Protein AF-A0A7I8EFK1-F1 (afdb_monomer)

Sequence (91 aa):
MTEKLDPPRTPEAVREYWTRQWTIVSPLVEPKQFKKATDDSIIVDVQQSVRDLEGKPLQDQTHGLQDKLVGHVFHFQEGKVVRFDIQDVSS

Solvent-accessible surface area (backbone atoms only — not comparable to full-atom values): 5553 Å² total; per-residue (Å²): 138,83,80,79,72,78,77,61,91,46,74,66,52,40,48,52,51,50,53,57,49,57,75,58,36,44,78,43,76,46,80,75,46,81,45,77,47,96,84,72,26,40,36,32,35,26,43,37,36,52,19,31,84,86,68,44,70,62,80,72,69,88,72,71,70,59,75,39,64,32,26,43,35,39,34,64,56,97,91,36,82,77,46,77,50,81,42,80,60,80,127

Foldseek 3Di:
DDPPPDQDPDPVSNVVVVVVVCQFWDWDKAFDDWDQDPLRKIKTFIWIAIAGPVRHHPPPCPPVRHTFTWIWIFDDDPRDGPDIDIGHPDD

Radius of gyration: 15.82 Å; Cα contacts (8 Å, |Δi|>4): 136; chains: 1; bounding box: 36×27×41 Å

Secondary structure (DSSP, 8-state):
----PPPPSSHHHHHHHHHHHTTTEEEEEEEEEEEE-TTS-EEEEEEEEEEETTS-B---GGG----EEEEEEEEEETTEEEEEEEEE---

Mean predicted aligned error: 11.33 Å

pLDDT: mean 74.08, std 16.8, range [32.56, 94.81]

Nearest PDB structures (foldseek):
  7xsi-assembly3_E  TM=6.308E-01  e=1.036E-01  Sordaria araneosa
  6a5g-assembly2_C  TM=5.683E-01  e=1.036E-01  Streptomyces seoulensis
  5x7l-assembly1_A  TM=4.805E-01  e=1.711E-01  Streptomyces laurentii
  8th1-assembly1_B  TM=5.209E-01  e=1.711E-01  Homo sapiens

Structure (mmCIF, N/CA/C/O backbone):
data_AF-A0A7I8EFK1-F1
#
_entry.id   AF-A0A7I8EFK1-F1
#
loop_
_atom_site.group_PDB
_atom_site.id
_atom_site.type_symbol
_atom_site.label_atom_id
_atom_site.label_alt_id
_atom_site.label_comp_id
_atom_site.label_asym_id
_atom_site.label_entity_id
_atom_site.label_seq_id
_atom_site.pdbx_PDB_ins_code
_atom_site.Cartn_x
_atom_site.Cartn_y
_atom_site.Cartn_z
_atom_site.occupancy
_atom_site.B_iso_or_equiv
_atom_site.auth_seq_id
_atom_site.auth_comp_id
_atom_site.auth_asym_id
_atom_site.auth_atom_id
_atom_site.pdbx_PDB_model_num
ATOM 1 N N . MET A 1 1 ? 8.414 8.583 -28.604 1.00 32.56 1 MET A N 1
ATOM 2 C CA . MET A 1 1 ? 7.061 8.083 -28.915 1.00 32.56 1 MET A CA 1
ATOM 3 C C . MET A 1 1 ? 6.758 6.994 -27.901 1.00 32.56 1 MET A C 1
ATOM 5 O O . MET A 1 1 ? 7.055 5.837 -28.147 1.00 32.56 1 MET A O 1
ATOM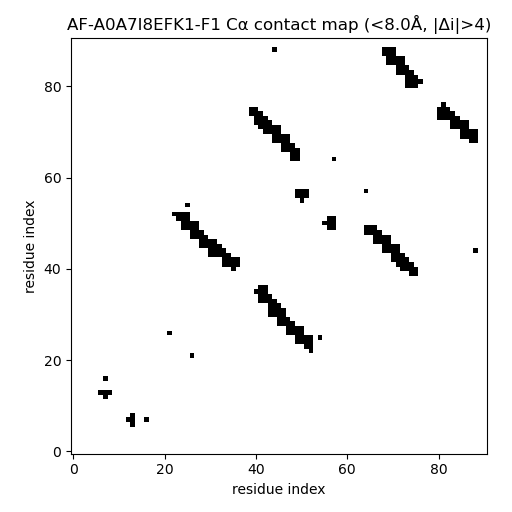 9 N N . THR A 1 2 ? 6.330 7.379 -26.700 1.00 35.62 2 THR A N 1
ATOM 10 C CA . THR A 1 2 ? 6.035 6.427 -25.622 1.00 35.62 2 THR A CA 1
ATOM 11 C C . THR A 1 2 ? 4.562 6.086 -25.748 1.00 35.62 2 THR A C 1
ATOM 13 O O . THR A 1 2 ? 3.703 6.875 -25.359 1.00 35.62 2 THR A O 1
ATOM 16 N N . GLU A 1 3 ? 4.268 4.965 -26.399 1.00 32.72 3 GLU A N 1
ATOM 17 C CA . GLU A 1 3 ? 2.914 4.435 -26.484 1.00 32.72 3 GLU A CA 1
ATOM 18 C C . GLU A 1 3 ? 2.482 4.062 -25.061 1.00 32.72 3 GLU A C 1
ATOM 20 O O . GLU A 1 3 ? 2.920 3.064 -24.491 1.00 32.72 3 GLU A O 1
ATOM 25 N N . LYS A 1 4 ? 1.686 4.930 -24.431 1.00 44.06 4 LYS A N 1
ATOM 26 C CA . LYS A 1 4 ? 0.928 4.588 -23.228 1.00 44.06 4 LYS A CA 1
ATOM 27 C C . LYS A 1 4 ? -0.102 3.548 -23.672 1.00 44.06 4 LYS A C 1
ATOM 29 O O . LYS A 1 4 ? -1.196 3.911 -24.088 1.00 44.06 4 LYS A O 1
ATOM 34 N N . LEU A 1 5 ? 0.298 2.278 -23.670 1.00 51.31 5 LEU A N 1
ATOM 35 C CA . LEU A 1 5 ? -0.587 1.151 -23.940 1.00 51.31 5 LEU A CA 1
ATOM 36 C C . LEU A 1 5 ? -1.759 1.223 -22.953 1.00 51.31 5 LEU A C 1
ATOM 38 O O . LEU A 1 5 ? -1.557 1.209 -21.737 1.00 51.31 5 LEU A O 1
ATOM 42 N N . ASP A 1 6 ? -2.969 1.368 -23.490 1.00 54.03 6 ASP A N 1
ATOM 43 C CA . ASP A 1 6 ? -4.219 1.369 -22.729 1.00 54.03 6 ASP A CA 1
ATOM 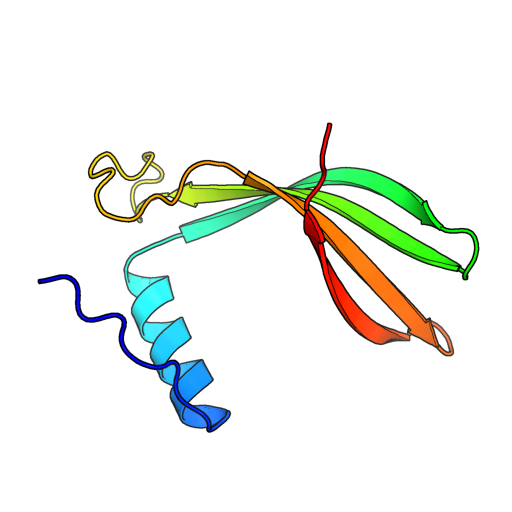44 C C . ASP A 1 6 ? -4.294 0.061 -21.917 1.00 54.03 6 ASP A C 1
ATOM 46 O O . ASP A 1 6 ? -4.131 -1.018 -22.502 1.00 54.03 6 ASP A O 1
ATOM 50 N N . PRO A 1 7 ? -4.472 0.109 -20.583 1.00 59.50 7 PRO A N 1
ATOM 51 C CA . PRO A 1 7 ? -4.478 -1.105 -19.785 1.00 59.50 7 PRO A CA 1
ATOM 52 C C . PRO A 1 7 ? -5.657 -1.999 -20.203 1.00 59.50 7 PRO A C 1
ATOM 54 O O . PRO A 1 7 ? -6.771 -1.507 -20.412 1.00 59.50 7 PRO A O 1
ATOM 57 N N . PRO A 1 8 ? -5.441 -3.319 -20.328 1.00 68.62 8 PRO A N 1
ATOM 58 C CA . PRO A 1 8 ? -6.485 -4.239 -20.752 1.00 68.62 8 PRO A CA 1
ATOM 59 C C . PRO A 1 8 ? -7.689 -4.201 -19.804 1.00 68.62 8 PRO A C 1
ATOM 61 O O . PRO A 1 8 ? -7.543 -4.105 -18.589 1.00 68.62 8 PRO A O 1
ATOM 64 N N . ARG A 1 9 ? -8.899 -4.299 -20.367 1.00 73.06 9 ARG A N 1
ATOM 65 C CA . ARG A 1 9 ? -10.161 -4.153 -19.617 1.00 73.06 9 ARG A CA 1
ATOM 66 C C . ARG A 1 9 ? -10.722 -5.466 -19.064 1.00 73.06 9 ARG A C 1
ATOM 68 O O . ARG A 1 9 ? -11.680 -5.432 -18.298 1.00 73.06 9 ARG A O 1
ATOM 75 N N . THR A 1 10 ? -10.174 -6.617 -19.460 1.00 77.94 10 THR A N 1
ATOM 76 C CA . THR A 1 10 ? -10.656 -7.932 -19.010 1.00 77.94 10 THR A CA 1
ATOM 77 C C . THR A 1 10 ? -9.745 -8.515 -17.925 1.00 77.94 10 THR A C 1
ATOM 79 O O . THR A 1 10 ? -8.530 -8.322 -17.991 1.00 77.94 10 THR A O 1
ATOM 82 N N . PRO A 1 11 ? -10.285 -9.266 -16.945 1.00 71.00 11 PRO A N 1
ATOM 83 C CA . PRO A 1 11 ? -9.480 -9.869 -15.878 1.00 71.00 11 PRO A CA 1
ATOM 84 C C . PRO A 1 11 ? -8.348 -10.767 -16.395 1.00 71.00 11 PRO A C 1
ATOM 86 O O . PRO A 1 11 ? -7.248 -10.759 -15.847 1.00 71.00 11 PRO A O 1
ATOM 89 N N . GLU A 1 12 ? -8.598 -11.513 -17.474 1.00 77.00 12 GLU A N 1
ATOM 90 C CA . GLU A 1 12 ? -7.609 -12.397 -18.098 1.00 77.00 12 GLU A CA 1
ATOM 91 C C . GLU A 1 12 ? -6.471 -11.608 -18.743 1.00 77.00 12 GLU A C 1
ATOM 93 O O . GLU A 1 12 ? -5.306 -11.893 -18.480 1.00 77.00 12 GLU A O 1
ATOM 98 N N . ALA A 1 13 ? -6.784 -10.554 -19.498 1.00 72.62 13 ALA A N 1
ATOM 99 C CA . ALA A 1 13 ? -5.759 -9.738 -20.135 1.00 72.62 13 ALA A CA 1
ATOM 100 C C . ALA A 1 13 ? -4.985 -8.882 -19.115 1.00 72.62 13 ALA A C 1
ATOM 102 O O . ALA A 1 13 ? -3.780 -8.698 -19.269 1.00 72.62 13 ALA A O 1
ATOM 103 N N . VAL A 1 14 ? -5.627 -8.431 -18.027 1.00 69.75 14 VAL A N 1
ATOM 104 C CA . VAL A 1 14 ? -4.943 -7.832 -16.863 1.00 69.75 14 VAL A CA 1
ATOM 105 C C . VAL A 1 14 ? -3.952 -8.833 -16.268 1.00 69.75 14 VAL A C 1
ATOM 107 O O . VAL A 1 14 ? -2.788 -8.495 -16.064 1.00 69.75 14 VAL A O 1
ATOM 110 N N . ARG A 1 15 ? -4.368 -10.087 -16.053 1.00 70.19 15 ARG A N 1
ATOM 111 C CA . ARG A 1 15 ? -3.501 -11.144 -15.518 1.00 70.19 15 ARG A CA 1
ATOM 112 C C . ARG A 1 15 ? -2.324 -11.454 -16.439 1.00 70.19 15 ARG A C 1
ATOM 114 O O . ARG A 1 15 ? -1.201 -11.556 -15.952 1.00 70.19 15 ARG A O 1
ATOM 1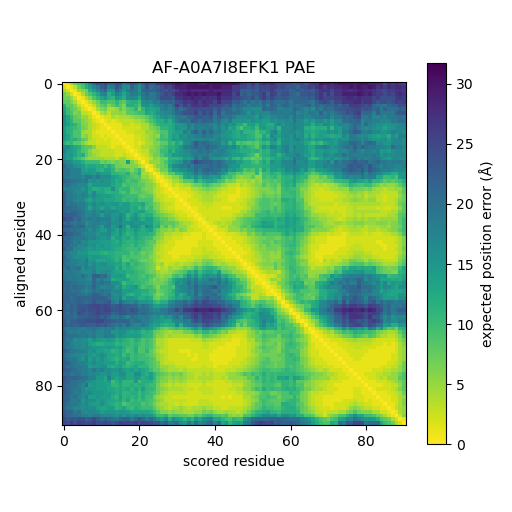21 N N . GLU A 1 16 ? -2.546 -11.610 -17.740 1.00 73.75 16 GLU A N 1
ATOM 122 C CA . GLU A 1 16 ? -1.477 -11.884 -18.707 1.00 73.75 16 GLU A CA 1
ATOM 123 C C . GLU A 1 16 ? -0.490 -10.719 -18.812 1.00 73.75 16 GLU A C 1
ATOM 125 O O . GLU A 1 16 ? 0.724 -10.936 -18.815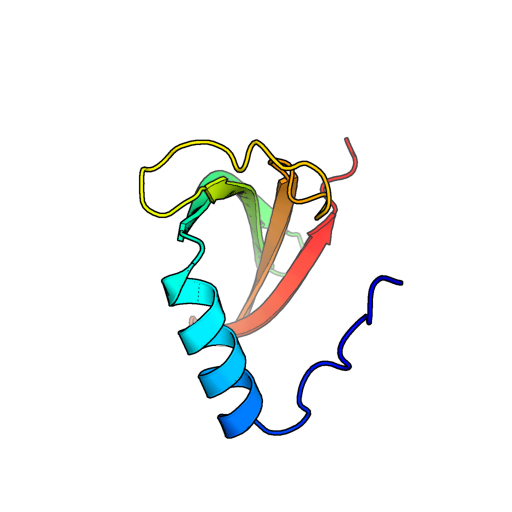 1.00 73.75 16 GLU A O 1
ATOM 130 N N . TYR A 1 17 ? -1.003 -9.486 -18.837 1.00 65.00 17 TYR A N 1
ATOM 131 C CA . TYR A 1 17 ? -0.194 -8.272 -18.825 1.00 65.00 17 TYR A CA 1
ATOM 132 C C . TYR A 1 17 ? 0.697 -8.217 -17.579 1.00 65.00 17 TYR A C 1
ATOM 134 O O . TYR A 1 17 ? 1.917 -8.109 -17.706 1.00 65.00 17 TYR A O 1
ATOM 142 N N . TRP A 1 18 ? 0.126 -8.402 -16.384 1.00 64.62 18 TRP A N 1
ATOM 143 C CA . TRP A 1 18 ? 0.897 -8.430 -15.138 1.00 64.62 18 TRP A CA 1
ATOM 144 C C . TRP A 1 18 ? 1.877 -9.604 -15.069 1.00 64.62 18 TRP A C 1
ATOM 146 O O . TRP A 1 18 ? 3.000 -9.417 -14.617 1.00 64.62 18 TRP A O 1
ATOM 156 N N . THR A 1 19 ? 1.515 -10.784 -15.582 1.00 68.88 19 THR A N 1
ATOM 157 C CA . THR A 1 19 ? 2.397 -11.968 -15.597 1.00 68.88 19 THR A CA 1
ATOM 158 C C . THR A 1 19 ? 3.641 -11.730 -16.458 1.00 68.88 19 THR A C 1
ATOM 160 O O . THR A 1 19 ? 4.758 -12.049 -16.049 1.00 68.88 19 THR A O 1
ATOM 163 N N . ARG A 1 20 ? 3.478 -11.116 -17.639 1.00 67.38 20 ARG A N 1
ATOM 164 C CA . ARG A 1 20 ? 4.609 -10.746 -18.507 1.00 67.38 20 ARG A CA 1
ATOM 165 C C . ARG A 1 20 ? 5.452 -9.633 -17.891 1.00 67.38 20 ARG A C 1
ATOM 167 O O . ARG A 1 20 ? 6.674 -9.697 -17.956 1.00 67.38 20 ARG A O 1
ATOM 174 N N . GLN A 1 21 ? 4.818 -8.645 -17.259 1.00 60.00 21 GLN A N 1
ATOM 175 C CA . GLN A 1 21 ? 5.524 -7.566 -16.562 1.00 60.00 21 GLN A CA 1
ATOM 176 C C . GLN A 1 21 ? 6.332 -8.090 -15.357 1.00 60.00 21 GLN A C 1
ATOM 178 O O . GLN A 1 21 ? 7.484 -7.703 -15.190 1.00 60.00 21 GLN A O 1
ATOM 183 N N . TRP A 1 22 ? 5.810 -9.050 -14.586 1.00 61.62 22 TRP A N 1
ATOM 184 C CA . TRP A 1 22 ? 6.530 -9.702 -13.475 1.00 61.62 22 TRP A CA 1
ATOM 185 C C . TRP A 1 22 ? 7.688 -10.607 -13.917 1.00 61.62 22 TRP A C 1
ATOM 187 O O . TRP A 1 22 ? 8.493 -11.021 -13.091 1.00 61.62 22 TRP A O 1
ATOM 197 N N . THR A 1 23 ? 7.811 -10.891 -15.217 1.00 58.81 23 THR A N 1
ATOM 198 C CA . THR A 1 23 ? 8.987 -11.577 -15.782 1.00 58.81 23 THR A CA 1
ATOM 199 C C . THR A 1 23 ? 10.145 -10.601 -16.043 1.00 58.81 23 THR A C 1
ATOM 201 O O . THR A 1 23 ? 11.221 -11.023 -16.439 1.00 58.81 23 THR A O 1
ATOM 204 N N . ILE A 1 24 ? 9.945 -9.292 -15.861 1.00 58.34 24 ILE A N 1
ATOM 205 C CA . ILE A 1 24 ? 10.927 -8.247 -16.205 1.00 58.34 24 ILE A CA 1
ATOM 206 C C . ILE A 1 24 ? 11.279 -7.395 -14.979 1.00 58.34 24 ILE A C 1
ATOM 208 O O . ILE A 1 24 ? 12.404 -6.910 -14.867 1.00 58.34 24 ILE A O 1
ATOM 212 N N . VAL A 1 25 ? 10.346 -7.244 -14.035 1.00 61.81 25 VAL A N 1
ATOM 213 C CA . VAL A 1 25 ? 10.538 -6.457 -12.812 1.00 61.81 25 VAL A CA 1
ATOM 214 C C . VAL A 1 25 ? 10.092 -7.226 -11.572 1.00 61.81 25 VAL A C 1
ATOM 216 O O . VAL A 1 25 ? 9.079 -7.922 -11.593 1.00 61.81 25 VAL A O 1
ATOM 219 N N . SER A 1 26 ? 10.830 -7.057 -10.476 1.00 63.88 26 SER A N 1
ATOM 220 C CA . SER A 1 26 ? 10.478 -7.568 -9.152 1.00 63.88 26 SER A CA 1
ATOM 221 C C . SER A 1 26 ? 9.978 -6.407 -8.283 1.00 63.88 26 SER A C 1
ATOM 223 O O . SER A 1 26 ? 10.799 -5.650 -7.749 1.00 63.88 26 SER A O 1
ATOM 225 N N . PRO A 1 27 ? 8.651 -6.218 -8.141 1.00 68.19 27 PRO A N 1
ATOM 226 C CA . PRO A 1 27 ? 8.106 -5.224 -7.228 1.00 68.19 27 PRO A CA 1
ATOM 227 C C . PRO A 1 27 ? 8.293 -5.696 -5.783 1.00 68.19 27 PRO A C 1
ATOM 229 O O . PRO A 1 27 ? 7.766 -6.731 -5.378 1.00 68.19 27 PRO A O 1
ATOM 232 N N . LEU A 1 28 ? 9.045 -4.930 -4.999 1.00 75.00 28 LEU A N 1
ATOM 233 C CA . LEU A 1 28 ? 9.198 -5.130 -3.563 1.00 75.00 28 LEU A CA 1
ATOM 234 C C . LEU A 1 28 ? 8.331 -4.107 -2.830 1.00 75.00 28 LEU A C 1
ATOM 236 O O . LEU A 1 28 ? 8.384 -2.915 -3.130 1.00 75.00 28 LEU A O 1
ATOM 240 N N . VAL A 1 29 ? 7.542 -4.573 -1.866 1.00 81.75 29 VAL A N 1
ATOM 241 C CA . VAL A 1 29 ? 6.703 -3.718 -1.023 1.00 81.75 29 VAL A CA 1
ATOM 242 C C . VAL A 1 29 ? 7.107 -3.937 0.425 1.00 81.75 29 VAL A C 1
ATOM 244 O O . VAL A 1 29 ? 6.879 -5.010 0.980 1.00 81.75 29 VAL A O 1
ATOM 247 N N . GLU A 1 30 ? 7.709 -2.920 1.034 1.00 85.00 30 GLU A N 1
ATOM 248 C CA . GLU A 1 30 ? 8.116 -2.962 2.436 1.00 85.00 30 GLU A CA 1
ATOM 249 C C . GLU A 1 30 ? 7.165 -2.118 3.293 1.00 85.00 30 GLU A C 1
ATOM 251 O O . GLU A 1 30 ? 7.114 -0.897 3.107 1.00 85.00 30 GLU A O 1
ATOM 256 N N . PRO A 1 31 ? 6.428 -2.712 4.250 1.00 90.00 31 PRO A N 1
ATOM 257 C CA . PRO A 1 31 ? 5.628 -1.939 5.190 1.00 90.00 31 PRO A CA 1
ATOM 258 C C . PRO A 1 31 ? 6.536 -1.118 6.110 1.00 90.00 31 PRO A C 1
ATOM 260 O O . PRO A 1 31 ? 7.472 -1.642 6.713 1.00 90.00 31 PRO A O 1
ATOM 263 N N . LYS A 1 32 ? 6.252 0.180 6.217 1.00 91.12 32 LYS A N 1
ATOM 264 C CA . LYS A 1 32 ? 6.988 1.132 7.059 1.00 91.12 32 LYS A CA 1
ATOM 265 C C . LYS A 1 32 ? 6.201 1.512 8.306 1.00 91.12 32 LYS A C 1
ATOM 267 O O . LYS A 1 32 ? 6.791 1.632 9.376 1.00 91.12 32 LYS A O 1
ATOM 272 N N . GLN A 1 33 ? 4.882 1.667 8.195 1.00 91.44 33 GLN A N 1
ATOM 273 C CA . GLN A 1 33 ? 4.039 2.038 9.329 1.00 91.44 33 GLN A CA 1
ATOM 274 C C . GLN A 1 33 ? 2.616 1.506 9.173 1.00 91.44 33 GLN A C 1
ATOM 276 O O . GLN A 1 33 ? 2.071 1.495 8.076 1.00 91.44 33 GLN A O 1
ATOM 281 N N . PHE A 1 34 ? 1.998 1.122 10.289 1.00 92.56 34 PHE A N 1
ATOM 282 C CA . PHE A 1 34 ? 0.589 0.743 10.361 1.00 92.56 34 PHE A CA 1
ATOM 283 C C . PHE A 1 34 ? -0.171 1.790 11.171 1.00 92.56 34 PHE A C 1
ATOM 285 O O . PHE A 1 34 ? 0.264 2.180 12.258 1.00 92.56 34 PHE A O 1
ATOM 292 N N . LYS A 1 35 ? -1.307 2.243 10.651 1.00 92.62 35 LYS A N 1
ATOM 293 C CA . LYS A 1 35 ? -2.199 3.209 11.290 1.00 92.62 35 LYS A CA 1
ATOM 294 C C . LYS A 1 35 ? -3.621 2.675 11.212 1.00 92.62 35 LYS A C 1
ATOM 296 O O . LYS A 1 35 ? -4.039 2.151 10.183 1.00 92.62 35 LYS A O 1
ATOM 301 N N . LYS A 1 36 ? -4.370 2.829 12.297 1.00 91.38 36 LYS A N 1
ATOM 302 C CA . LYS A 1 36 ? -5.812 2.597 12.293 1.00 91.38 36 LYS A CA 1
ATOM 303 C C . LYS A 1 36 ? -6.504 3.934 12.058 1.00 91.38 36 LYS A C 1
ATOM 305 O O . LYS A 1 36 ? -6.237 4.889 12.786 1.00 91.38 36 LYS A O 1
ATOM 310 N N . ALA A 1 37 ? -7.333 4.007 11.028 1.00 86.44 37 ALA A N 1
ATOM 311 C CA . ALA A 1 37 ? -8.128 5.184 10.730 1.00 86.44 37 ALA A CA 1
ATOM 312 C C . ALA A 1 37 ? -9.396 5.226 11.595 1.00 86.44 37 ALA A C 1
ATOM 314 O O . ALA A 1 37 ? -9.771 4.255 12.258 1.00 86.44 37 ALA A O 1
ATOM 315 N N . THR A 1 38 ? -10.061 6.378 11.592 1.00 86.19 38 THR A N 1
ATOM 316 C CA . THR A 1 38 ? -11.277 6.631 12.377 1.00 86.19 38 THR A CA 1
ATOM 317 C C . THR A 1 38 ? -12.491 5.836 11.898 1.00 86.19 38 THR A C 1
ATOM 319 O O . THR A 1 38 ? -13.428 5.657 12.664 1.00 86.19 38 THR A O 1
ATOM 322 N N . ASP A 1 39 ? -12.482 5.365 10.650 1.00 86.94 39 ASP A N 1
ATOM 323 C CA . ASP A 1 39 ? -13.522 4.531 10.036 1.00 86.94 39 ASP A CA 1
ATOM 324 C 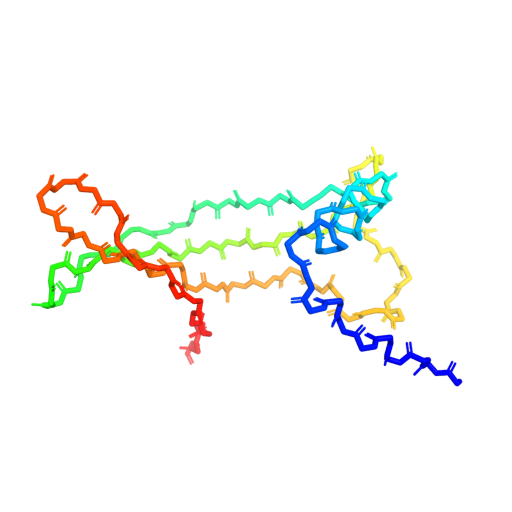C . ASP A 1 39 ? -13.236 3.022 10.171 1.00 86.94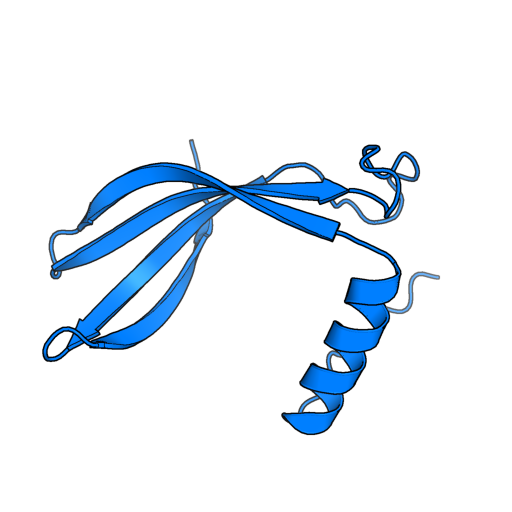 39 ASP A C 1
ATOM 326 O O . ASP A 1 39 ? -13.761 2.219 9.405 1.00 86.94 39 ASP A O 1
ATOM 330 N N . ASP A 1 40 ? -12.366 2.636 11.113 1.00 86.19 40 ASP A N 1
ATOM 331 C CA . ASP A 1 40 ? -11.864 1.269 11.318 1.00 86.19 40 ASP A CA 1
ATOM 332 C C . ASP A 1 40 ? -11.057 0.683 10.139 1.00 86.19 40 ASP A C 1
ATOM 334 O O . ASP A 1 40 ? -10.621 -0.472 10.209 1.00 86.19 40 ASP A O 1
ATOM 338 N N . SER A 1 41 ? -10.769 1.468 9.092 1.00 91.81 41 SER A N 1
ATOM 339 C CA . SER A 1 41 ? -9.831 1.058 8.045 1.00 91.81 41 SER A CA 1
ATOM 340 C C . SER A 1 41 ? -8.391 1.003 8.570 1.00 91.81 41 SER A C 1
ATOM 342 O O . SER A 1 41 ? -8.007 1.693 9.523 1.00 91.81 41 SER A O 1
ATOM 344 N N . ILE A 1 42 ? -7.575 0.139 7.966 1.00 94.31 42 ILE A N 1
ATOM 345 C CA . ILE A 1 42 ? -6.148 0.025 8.273 1.00 94.31 42 ILE A CA 1
ATOM 346 C C . ILE A 1 42 ? -5.361 0.646 7.132 1.00 94.31 42 ILE A C 1
ATOM 348 O O . ILE A 1 42 ? -5.443 0.187 5.996 1.00 94.31 42 ILE A O 1
ATOM 352 N N . ILE A 1 43 ? -4.571 1.662 7.455 1.00 94.06 43 ILE A N 1
ATOM 353 C CA . ILE A 1 43 ? -3.651 2.310 6.530 1.00 94.06 43 ILE A CA 1
ATOM 354 C C . ILE A 1 43 ? -2.256 1.761 6.805 1.00 94.06 43 ILE A C 1
ATOM 356 O O . ILE A 1 43 ? -1.760 1.826 7.932 1.00 94.06 43 ILE A O 1
ATOM 360 N N . VAL A 1 44 ? -1.619 1.222 5.775 1.00 93.62 44 VAL A N 1
ATOM 361 C CA . VAL A 1 44 ? -0.237 0.752 5.825 1.00 93.62 44 VAL A CA 1
ATOM 362 C C . VAL A 1 44 ? 0.593 1.628 4.905 1.00 93.62 44 VAL A C 1
ATOM 364 O O . VAL A 1 44 ? 0.444 1.558 3.688 1.00 93.62 44 VAL A O 1
ATOM 367 N N . ASP A 1 45 ? 1.471 2.445 5.474 1.00 92.81 45 ASP A N 1
ATOM 368 C CA . ASP A 1 45 ? 2.464 3.165 4.685 1.00 92.81 45 ASP A CA 1
ATOM 369 C C . ASP A 1 45 ? 3.486 2.137 4.196 1.00 92.81 45 ASP A C 1
ATOM 371 O O . ASP A 1 45 ? 4.099 1.428 5.001 1.00 92.81 45 ASP A O 1
ATOM 375 N N . VAL A 1 46 ? 3.656 2.029 2.883 1.00 89.38 46 VAL A N 1
ATOM 376 C CA . VAL A 1 46 ? 4.561 1.076 2.245 1.00 89.38 46 VAL A CA 1
ATOM 377 C C . VAL A 1 46 ? 5.544 1.802 1.337 1.00 89.38 46 VAL A C 1
ATOM 379 O O . VAL A 1 46 ? 5.173 2.715 0.600 1.00 89.38 46 VAL A O 1
ATOM 382 N N . GLN A 1 47 ? 6.806 1.379 1.365 1.00 87.00 47 GLN A N 1
ATOM 383 C CA . GLN A 1 47 ? 7.781 1.751 0.344 1.00 87.00 47 GLN A CA 1
ATOM 384 C C . GLN A 1 47 ? 7.702 0.721 -0.777 1.00 87.00 47 GLN A C 1
ATOM 386 O O . GLN A 1 47 ? 7.990 -0.459 -0.568 1.00 87.00 47 GLN A O 1
ATOM 391 N N . GLN A 1 48 ? 7.275 1.170 -1.952 1.00 80.31 48 GLN A N 1
ATOM 392 C CA . GLN A 1 48 ? 7.242 0.363 -3.162 1.00 80.31 48 GLN A CA 1
ATOM 393 C C . GLN A 1 48 ? 8.505 0.635 -3.967 1.00 80.31 48 GLN A C 1
ATOM 395 O O . GLN A 1 48 ? 8.725 1.764 -4.400 1.00 80.31 48 GLN A O 1
ATOM 400 N N . SER A 1 49 ? 9.302 -0.404 -4.183 1.00 76.25 49 SER A N 1
ATOM 401 C CA . SER A 1 49 ? 10.513 -0.366 -4.997 1.00 76.25 49 SER A CA 1
ATOM 402 C C . SER A 1 49 ? 10.352 -1.283 -6.197 1.00 76.25 49 SER A C 1
ATOM 404 O O . SER A 1 49 ? 9.981 -2.448 -6.046 1.00 76.25 49 SER A O 1
ATOM 406 N N . VAL A 1 50 ? 10.681 -0.791 -7.390 1.00 72.12 50 VAL A N 1
ATOM 407 C CA . VAL A 1 50 ? 10.737 -1.622 -8.598 1.00 72.12 50 VAL A CA 1
ATOM 408 C C . VAL A 1 50 ? 12.198 -1.904 -8.917 1.00 72.12 50 VAL A C 1
ATOM 410 O O . VAL A 1 50 ? 12.961 -1.001 -9.259 1.00 72.12 50 VAL A O 1
ATOM 413 N N . ARG A 1 51 ? 12.596 -3.168 -8.777 1.00 67.75 51 ARG A N 1
ATOM 414 C CA . ARG A 1 51 ? 13.947 -3.635 -9.102 1.00 67.75 51 ARG A CA 1
ATOM 415 C C . ARG A 1 51 ? 13.904 -4.506 -10.349 1.00 67.75 51 ARG A C 1
ATOM 417 O O . ARG A 1 51 ? 12.870 -5.104 -10.656 1.00 67.75 51 ARG A O 1
ATOM 424 N N . ASP A 1 52 ? 15.018 -4.576 -11.064 1.00 64.50 52 ASP A N 1
ATOM 425 C CA . ASP A 1 52 ? 15.198 -5.616 -12.072 1.00 64.50 52 ASP A CA 1
ATOM 426 C C . ASP A 1 52 ? 15.290 -7.006 -11.415 1.00 64.50 52 ASP A C 1
ATOM 428 O O . ASP A 1 52 ? 15.319 -7.151 -10.187 1.00 64.50 52 ASP A O 1
ATOM 432 N N . LEU A 1 53 ? 15.326 -8.051 -12.241 1.00 63.81 53 LEU A N 1
ATOM 433 C CA . LEU A 1 53 ? 15.451 -9.433 -11.772 1.00 63.81 53 LEU A CA 1
ATOM 434 C C . LEU A 1 53 ? 16.779 -9.729 -11.050 1.00 63.81 53 LEU A C 1
ATOM 436 O O . LEU A 1 53 ? 16.872 -10.734 -10.350 1.00 63.81 53 LEU A O 1
ATOM 440 N N . GLU A 1 54 ? 17.796 -8.877 -11.195 1.00 62.06 54 GLU A N 1
ATOM 441 C CA . GLU A 1 54 ? 19.067 -8.981 -10.472 1.00 62.06 54 GLU A CA 1
ATOM 442 C C . GLU A 1 54 ? 19.042 -8.212 -9.135 1.00 62.06 54 GLU A C 1
ATOM 444 O O . GLU A 1 54 ? 20.049 -8.153 -8.425 1.00 62.06 54 GLU A O 1
ATOM 449 N N . GLY A 1 55 ? 17.900 -7.616 -8.770 1.00 58.12 55 GLY A N 1
ATOM 450 C CA . GLY A 1 55 ? 17.720 -6.843 -7.543 1.00 58.12 55 GLY A CA 1
ATOM 451 C C . GLY A 1 55 ? 18.320 -5.435 -7.599 1.00 58.12 55 GLY A C 1
ATOM 452 O O . GLY A 1 55 ? 18.356 -4.747 -6.568 1.00 58.12 55 GLY A O 1
ATOM 453 N N . LYS A 1 56 ? 18.780 -4.982 -8.771 1.00 61.28 56 LYS A N 1
ATOM 454 C CA . LYS A 1 56 ? 19.322 -3.634 -8.952 1.00 61.28 56 LYS A CA 1
ATOM 455 C C . LYS A 1 56 ? 18.174 -2.653 -9.218 1.00 61.28 56 LYS A C 1
ATOM 457 O O . LYS A 1 56 ? 17.155 -3.024 -9.809 1.0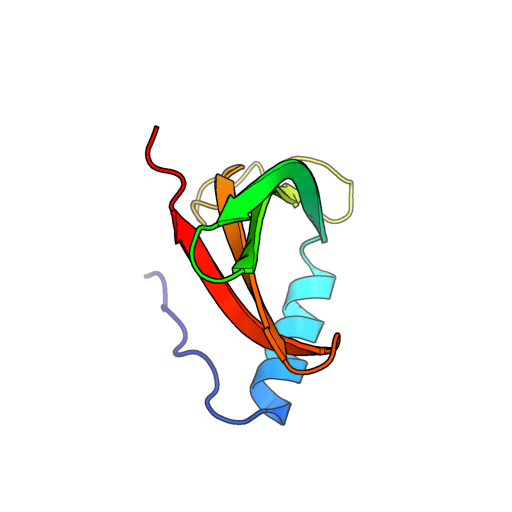0 61.28 56 LYS A O 1
ATOM 462 N N . PRO A 1 57 ? 18.306 -1.390 -8.782 1.00 62.88 57 PRO A N 1
ATOM 463 C CA . PRO A 1 57 ? 17.398 -0.338 -9.218 1.00 62.88 57 PRO A CA 1
ATOM 464 C C . PRO A 1 57 ? 17.414 -0.263 -10.747 1.00 62.88 57 PRO A C 1
ATOM 466 O O . PRO A 1 57 ? 18.491 -0.321 -11.344 1.00 62.88 57 PRO A O 1
ATOM 469 N N . LEU A 1 58 ? 16.246 -0.121 -11.376 1.00 64.19 58 LEU A N 1
ATOM 470 C CA . LEU A 1 58 ? 16.159 0.085 -12.822 1.00 64.19 58 LEU A CA 1
ATOM 471 C C . LEU A 1 58 ? 16.906 1.382 -13.181 1.00 64.19 58 LEU A C 1
ATOM 473 O O . LEU A 1 58 ? 16.430 2.481 -12.911 1.00 64.19 58 LEU A O 1
ATOM 477 N N . GLN A 1 59 ? 18.114 1.253 -13.739 1.00 53.09 59 GLN A N 1
ATOM 478 C CA . GLN A 1 59 ? 18.991 2.395 -14.044 1.00 53.09 59 GLN A CA 1
ATOM 479 C C . GLN A 1 59 ? 18.469 3.240 -15.213 1.00 53.09 59 GLN A C 1
ATOM 481 O O . GLN A 1 59 ? 18.813 4.415 -15.330 1.00 53.09 59 GLN A O 1
ATOM 486 N N . ASP A 1 60 ? 17.607 2.663 -16.052 1.00 50.94 60 ASP 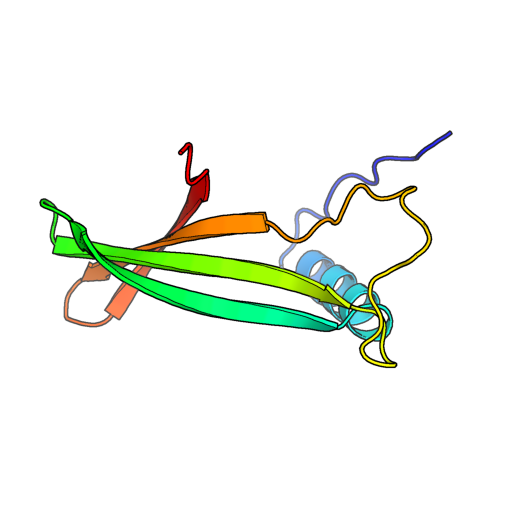A N 1
ATOM 487 C CA . ASP A 1 60 ? 16.969 3.365 -17.156 1.00 50.94 60 ASP A CA 1
ATOM 488 C C . ASP A 1 60 ? 15.722 4.106 -16.650 1.00 50.94 60 ASP A C 1
ATOM 490 O O . ASP A 1 60 ? 14.600 3.593 -16.612 1.00 50.94 60 ASP A O 1
ATOM 494 N N . GLN A 1 61 ? 15.942 5.347 -16.214 1.00 51.03 61 GLN A N 1
ATOM 495 C CA . GLN A 1 61 ? 14.935 6.273 -15.683 1.00 51.03 61 GLN A CA 1
ATOM 496 C C . GLN A 1 61 ? 13.863 6.697 -16.711 1.00 51.03 61 GLN A C 1
ATOM 498 O O . GLN A 1 61 ? 13.093 7.621 -16.455 1.00 51.03 61 GLN A O 1
ATOM 503 N N . THR A 1 62 ? 13.752 6.023 -17.857 1.00 43.22 62 THR A N 1
ATOM 504 C CA . THR A 1 62 ? 12.761 6.311 -18.905 1.00 43.22 62 THR A CA 1
ATOM 505 C C . THR A 1 62 ? 11.328 5.952 -18.479 1.00 43.22 62 THR A C 1
ATOM 507 O O . THR A 1 62 ? 10.369 6.422 -19.089 1.00 43.22 62 THR A O 1
ATOM 510 N N . HIS A 1 63 ? 11.151 5.185 -17.393 1.00 47.06 63 HIS A N 1
ATOM 511 C CA . HIS A 1 63 ? 9.826 4.787 -16.892 1.00 47.06 63 HIS A CA 1
ATOM 512 C C . HIS A 1 63 ? 9.376 5.480 -15.596 1.00 47.06 63 HIS A C 1
ATOM 514 O O . HIS A 1 63 ? 8.254 5.241 -15.155 1.00 47.06 63 HIS A O 1
ATOM 520 N N . GLY A 1 64 ? 10.191 6.353 -14.987 1.00 47.94 64 GLY A N 1
ATOM 521 C CA . GLY A 1 64 ? 9.788 7.109 -13.788 1.00 47.94 64 GLY A CA 1
ATOM 522 C C . GLY A 1 64 ? 9.425 6.250 -12.565 1.00 47.94 64 GLY A C 1
ATOM 523 O O . GLY A 1 64 ? 8.804 6.749 -11.630 1.00 47.94 64 GLY A O 1
ATOM 524 N N . LEU A 1 65 ? 9.798 4.967 -12.567 1.00 55.03 65 LEU A N 1
ATOM 525 C CA . LEU A 1 65 ? 9.545 4.016 -11.484 1.00 55.03 65 LEU A CA 1
ATOM 526 C C . LEU A 1 65 ? 10.606 4.206 -10.392 1.00 55.03 65 LEU A C 1
ATOM 528 O O . LEU A 1 65 ? 11.523 3.404 -10.249 1.00 55.03 65 LEU A O 1
ATOM 532 N N . GLN A 1 66 ? 10.524 5.328 -9.681 1.00 62.47 66 GLN A N 1
ATOM 533 C CA . GLN A 1 66 ? 11.296 5.553 -8.460 1.00 62.47 66 GLN A CA 1
ATOM 534 C C . GLN A 1 66 ? 10.624 4.852 -7.280 1.00 62.47 66 GLN A C 1
ATOM 536 O O . GLN A 1 66 ? 9.421 4.578 -7.314 1.00 62.47 66 GLN A O 1
ATOM 541 N N . ASP A 1 67 ? 11.405 4.603 -6.229 1.00 72.19 67 ASP A N 1
ATOM 542 C CA . ASP A 1 67 ? 10.862 4.204 -4.937 1.00 72.19 67 ASP A CA 1
ATOM 543 C C . ASP A 1 67 ? 9.785 5.204 -4.510 1.00 72.19 67 ASP A C 1
ATOM 545 O O . ASP A 1 67 ? 10.040 6.408 -4.429 1.00 72.19 67 ASP A O 1
ATOM 549 N N . LYS A 1 68 ? 8.575 4.707 -4.247 1.00 81.19 68 LYS A N 1
ATOM 550 C CA . LYS A 1 68 ? 7.443 5.545 -3.855 1.00 81.19 68 LYS A CA 1
ATOM 551 C C . LYS A 1 68 ? 6.910 5.117 -2.499 1.00 81.19 68 LYS A C 1
ATOM 553 O O . LYS A 1 68 ? 6.642 3.937 -2.275 1.00 81.19 68 LYS A O 1
ATOM 558 N N . LEU A 1 69 ? 6.722 6.090 -1.611 1.00 86.31 69 LEU A N 1
ATOM 559 C CA . LEU A 1 69 ? 5.962 5.898 -0.383 1.00 86.31 69 LEU A CA 1
ATOM 560 C C . LEU A 1 69 ? 4.471 6.080 -0.700 1.00 86.31 69 LEU A C 1
ATOM 562 O O . LEU A 1 69 ? 4.051 7.153 -1.131 1.00 86.31 69 LEU A O 1
ATOM 566 N N . VAL A 1 70 ? 3.679 5.024 -0.526 1.00 89.81 70 VAL A N 1
ATOM 567 C CA . VAL A 1 70 ? 2.219 5.044 -0.733 1.00 89.81 70 VAL A CA 1
ATOM 568 C C . VAL A 1 70 ? 1.500 4.467 0.481 1.00 89.81 70 VAL A C 1
ATOM 570 O O . VAL A 1 70 ? 2.054 3.646 1.208 1.00 89.81 70 VAL A O 1
ATOM 573 N N . GLY A 1 71 ? 0.261 4.894 0.707 1.00 91.88 71 GLY A N 1
ATOM 574 C CA . GLY A 1 71 ? -0.606 4.345 1.742 1.00 91.88 71 GLY A CA 1
ATOM 575 C C . GLY A 1 71 ? -1.511 3.275 1.147 1.00 91.88 71 GLY A C 1
ATOM 576 O O . GLY A 1 71 ? -2.320 3.564 0.268 1.00 91.88 71 GLY A O 1
ATOM 577 N N . HIS A 1 72 ? -1.388 2.043 1.620 1.00 93.31 72 HIS A N 1
ATOM 578 C CA . HIS A 1 72 ? -2.324 0.960 1.342 1.00 93.31 72 HIS A CA 1
ATOM 579 C C . HIS A 1 72 ? -3.470 1.016 2.351 1.00 93.31 72 HIS A C 1
ATOM 581 O O . HIS A 1 72 ? -3.250 0.773 3.537 1.00 93.31 72 HIS A O 1
ATOM 587 N N . VAL A 1 73 ? -4.680 1.331 1.893 1.00 94.00 73 VAL A N 1
ATOM 588 C CA . VAL A 1 73 ? -5.867 1.446 2.747 1.00 94.00 73 VAL A CA 1
ATOM 589 C C . VAL A 1 73 ? -6.715 0.190 2.593 1.00 94.00 73 VAL A C 1
ATOM 591 O O . VAL A 1 73 ? -7.169 -0.140 1.498 1.00 94.00 73 VAL A O 1
ATOM 594 N N . PHE A 1 74 ? -6.922 -0.522 3.695 1.00 94.81 74 PHE A N 1
ATOM 595 C CA . PHE A 1 74 ? -7.725 -1.736 3.756 1.00 94.81 74 PHE A CA 1
ATOM 596 C C . PHE A 1 74 ? -8.993 -1.478 4.561 1.00 94.81 74 PHE A C 1
ATOM 598 O O . PHE A 1 74 ? -8.927 -1.190 5.758 1.00 94.81 74 PHE A O 1
ATOM 605 N N . HIS A 1 75 ? -10.149 -1.644 3.924 1.00 93.06 75 HIS A N 1
ATOM 606 C CA . HIS A 1 75 ? -11.434 -1.639 4.616 1.00 93.06 75 HIS A CA 1
ATOM 607 C C . HIS A 1 75 ? -11.865 -3.067 4.916 1.00 93.06 75 HIS A C 1
ATOM 609 O O . HIS A 1 75 ? -11.800 -3.945 4.047 1.00 93.06 75 HIS A O 1
ATOM 615 N N . PHE A 1 76 ? -12.347 -3.281 6.138 1.00 92.19 76 PHE A N 1
ATOM 616 C CA . PHE A 1 76 ? -12.756 -4.592 6.613 1.00 92.19 76 PHE A CA 1
ATOM 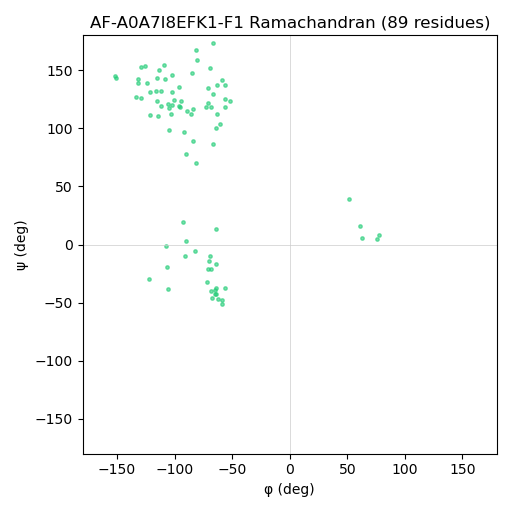617 C C . PHE A 1 76 ? -14.254 -4.649 6.892 1.00 92.19 76 PHE A C 1
ATOM 619 O O . PHE A 1 76 ? -14.839 -3.711 7.426 1.00 92.19 76 PHE A O 1
ATOM 626 N N . GLN A 1 77 ? -14.853 -5.797 6.596 1.00 92.25 77 GLN A N 1
ATOM 627 C CA . GLN A 1 77 ? -16.180 -6.175 7.065 1.00 92.25 77 GLN A CA 1
ATOM 628 C C . GLN A 1 77 ? -16.091 -7.610 7.579 1.00 92.25 77 GLN A C 1
ATOM 630 O O . GLN A 1 77 ? -15.570 -8.482 6.885 1.00 92.25 77 GLN A O 1
ATOM 635 N N . GLU A 1 78 ? -16.528 -7.847 8.818 1.00 91.88 78 GLU A N 1
ATOM 636 C CA . GLU A 1 78 ? -16.495 -9.182 9.445 1.00 91.88 78 GLU A CA 1
ATOM 637 C C . GLU A 1 78 ? -15.105 -9.855 9.377 1.00 91.88 78 GLU A C 1
ATOM 639 O O . GLU A 1 78 ? -14.970 -11.051 9.120 1.00 91.88 78 GLU A O 1
ATOM 644 N N . GLY A 1 79 ? -14.042 -9.063 9.563 1.00 88.06 79 GLY A N 1
ATOM 645 C CA . GLY A 1 79 ? -12.652 -9.535 9.533 1.00 88.06 79 GLY A CA 1
ATOM 646 C C . GLY A 1 79 ? -12.087 -9.829 8.137 1.00 88.06 79 GLY A C 1
ATOM 647 O O . GLY A 1 79 ? -10.949 -10.282 8.033 1.00 88.06 79 GLY A O 1
ATOM 648 N N . LYS A 1 80 ? -12.835 -9.561 7.060 1.00 90.88 80 LYS A N 1
ATOM 649 C CA . LYS A 1 80 ? -12.392 -9.748 5.669 1.00 90.88 80 LYS A CA 1
ATOM 650 C C . LYS A 1 80 ? -12.143 -8.407 4.994 1.00 90.88 80 LYS A C 1
ATOM 652 O O . LYS A 1 80 ? -12.904 -7.469 5.209 1.00 90.88 80 LYS A O 1
ATOM 657 N N . VAL A 1 81 ? -11.115 -8.331 4.146 1.00 91.69 81 VAL A N 1
ATOM 658 C CA . VAL A 1 81 ? -10.881 -7.157 3.292 1.00 91.69 81 VAL A CA 1
ATOM 659 C C . VAL A 1 81 ? -11.992 -7.091 2.246 1.00 91.69 81 VAL A C 1
ATOM 661 O O . VAL A 1 81 ? -12.132 -8.010 1.441 1.00 91.69 81 VAL A O 1
ATOM 664 N N . VAL A 1 82 ? -12.772 -6.013 2.260 1.00 94.06 82 VAL A N 1
ATOM 665 C CA . VAL A 1 82 ? -13.859 -5.775 1.292 1.00 94.06 82 VAL A CA 1
ATOM 666 C C . VAL A 1 82 ? -13.520 -4.697 0.271 1.00 94.06 82 VAL A C 1
ATOM 668 O O . VAL A 1 82 ? -14.131 -4.646 -0.794 1.00 94.06 82 VAL A O 1
ATOM 671 N N . ARG A 1 83 ? -12.534 -3.846 0.570 1.00 91.88 83 ARG A N 1
ATOM 672 C CA . ARG A 1 83 ? -12.061 -2.797 -0.331 1.00 91.88 83 ARG A CA 1
ATOM 673 C C . ARG A 1 83 ? -10.590 -2.498 -0.066 1.00 91.88 83 ARG A C 1
ATOM 675 O O . ARG A 1 83 ? -10.141 -2.531 1.081 1.00 91.88 83 ARG A O 1
ATOM 682 N N . PHE A 1 84 ? -9.871 -2.223 -1.147 1.00 93.00 84 PHE A N 1
ATOM 683 C CA . PHE A 1 84 ? -8.473 -1.827 -1.141 1.00 93.00 84 PHE A CA 1
ATOM 684 C C . PHE A 1 84 ? -8.306 -0.562 -1.981 1.00 93.00 84 PHE A C 1
ATOM 686 O O . PHE A 1 84 ? -8.690 -0.551 -3.152 1.00 93.00 84 PHE A O 1
ATOM 693 N N . ASP A 1 85 ? -7.716 0.468 -1.387 1.00 91.06 85 ASP A N 1
ATOM 694 C CA . ASP A 1 85 ? -7.392 1.728 -2.049 1.00 91.06 85 ASP A CA 1
ATOM 695 C C . ASP A 1 85 ? -5.901 2.045 -1.874 1.00 91.06 85 ASP A C 1
ATOM 697 O O . ASP A 1 85 ? -5.258 1.629 -0.906 1.00 91.06 85 ASP A O 1
ATOM 701 N N . ILE A 1 86 ? -5.347 2.802 -2.821 1.00 89.50 86 ILE A N 1
ATOM 702 C CA . ILE A 1 86 ? -3.981 3.325 -2.751 1.00 89.50 86 ILE A CA 1
ATOM 703 C C . ILE A 1 86 ? -4.080 4.843 -2.668 1.00 89.50 86 ILE A C 1
ATOM 705 O O . ILE A 1 86 ? -4.662 5.473 -3.552 1.00 89.50 86 ILE A O 1
ATOM 709 N N . GLN A 1 87 ? -3.492 5.425 -1.628 1.00 89.06 87 GLN A N 1
ATOM 710 C CA . GLN A 1 87 ? -3.387 6.871 -1.464 1.00 89.06 87 GLN A CA 1
ATOM 711 C C . GLN A 1 87 ? -1.932 7.329 -1.551 1.00 89.06 87 GLN A C 1
ATOM 713 O O . GLN A 1 87 ? -1.004 6.599 -1.194 1.00 89.06 87 GLN A O 1
ATOM 718 N N . ASP A 1 88 ? -1.733 8.554 -2.026 1.00 84.69 88 ASP A N 1
ATOM 719 C CA . ASP A 1 88 ? -0.431 9.204 -1.942 1.00 84.69 88 ASP A CA 1
ATOM 720 C C . ASP A 1 88 ? -0.151 9.572 -0.480 1.00 84.69 88 ASP A C 1
ATOM 722 O O . ASP A 1 88 ? -1.037 10.084 0.209 1.00 84.69 88 ASP A O 1
ATOM 726 N N . VAL A 1 89 ? 1.058 9.294 0.011 1.00 72.50 89 VAL A N 1
ATOM 727 C CA . VAL A 1 89 ? 1.478 9.779 1.331 1.00 72.50 89 VAL A CA 1
ATOM 728 C C . VAL A 1 89 ? 2.128 11.135 1.105 1.00 72.50 89 VAL A C 1
ATOM 730 O O . VAL A 1 89 ? 3.351 11.254 1.057 1.00 72.50 89 VAL A O 1
ATOM 733 N N . SER A 1 90 ? 1.304 12.163 0.903 1.00 57.38 90 SER A N 1
ATOM 734 C CA . SER A 1 90 ? 1.802 13.535 0.863 1.00 57.38 90 SER A CA 1
ATOM 735 C C . SER A 1 90 ? 2.384 13.864 2.238 1.00 57.38 90 SER A C 1
ATOM 737 O O . SER A 1 90 ? 1.646 13.884 3.227 1.00 57.38 90 SER A O 1
ATOM 739 N N . SER A 1 91 ? 3.708 14.032 2.287 1.00 48.62 91 SER A N 1
ATOM 740 C CA . SER A 1 91 ? 4.437 14.517 3.467 1.00 48.62 91 SER A CA 1
ATOM 741 C C . SER A 1 91 ? 4.058 15.952 3.811 1.00 48.62 91 SER A C 1
ATOM 743 O O . SER A 1 91 ? 3.749 16.716 2.868 1.00 48.62 91 SER A O 1
#